Protein AF-A0A0P9ISG1-F1 (afdb_monomer_lite)

Sequence (157 aa):
MTSSTPALAMSPDESHLLDQTTTHERVLLAQAVFEKGSDDWEAVGRLLRGHALLKARTDEWFTAQHLARTFGVLLQHVGVEPATAFPPQSPEVRKIAHKYYMDRVHELYQAMEACQDQFRIMYSEIQELKDGKLDWRLTHPERALPPSPVRGQQALP

Foldseek 3Di:
DDPPDPLPDDDPVLVVLQVVQDLVNQLLLLVLCLAAKLPCLLSSLVVPPPPPVCVPDDSVCSDSVNSNSNVVSLCSRVPHDDDPIGHHNRPSSVVSSVVSVVVVVVVVVVVVVVVVVVVVVVVVVVVCVVVCVCVVVVVDVVVVDDPDPPPPPDPDD

Structure (mmCIF, N/CA/C/O backbone):
data_AF-A0A0P9ISG1-F1
#
_entry.id   AF-A0A0P9ISG1-F1
#
loop_
_atom_site.group_PDB
_atom_site.id
_atom_site.type_symbol
_atom_site.label_atom_id
_atom_site.label_alt_id
_atom_site.label_comp_id
_atom_site.label_asym_id
_atom_site.label_entity_id
_atom_site.label_seq_id
_atom_site.pdbx_PDB_ins_code
_atom_site.Cartn_x
_atom_site.Cartn_y
_atom_site.Cartn_z
_atom_site.occupancy
_atom_site.B_iso_or_equiv
_atom_site.au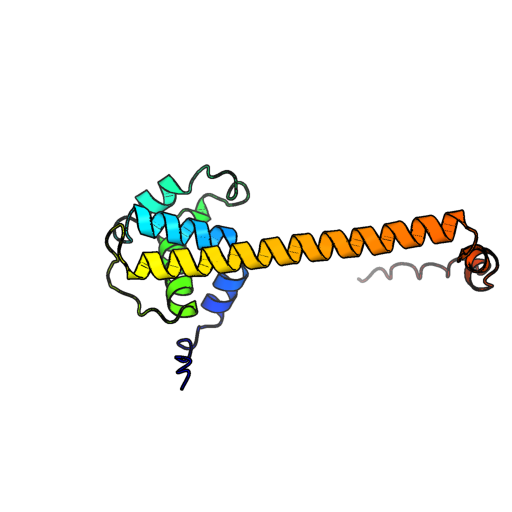th_seq_id
_atom_site.auth_comp_id
_atom_site.auth_asym_id
_atom_site.auth_atom_id
_atom_site.pdbx_PDB_model_num
ATOM 1 N N . MET A 1 1 ? -23.118 -20.021 -7.466 1.00 33.31 1 MET A N 1
ATOM 2 C CA . MET A 1 1 ? -23.784 -18.754 -7.103 1.00 33.31 1 MET A CA 1
ATOM 3 C C . MET A 1 1 ? -22.761 -17.908 -6.361 1.00 33.31 1 MET A C 1
ATOM 5 O O . MET A 1 1 ? -22.561 -18.113 -5.175 1.00 33.31 1 MET A O 1
ATOM 9 N N . THR A 1 2 ? -22.011 -17.068 -7.071 1.00 36.00 2 THR A N 1
ATOM 10 C CA . THR A 1 2 ? -21.033 -16.150 -6.471 1.00 36.00 2 THR A CA 1
ATOM 11 C C . THR A 1 2 ? -21.751 -14.843 -6.172 1.00 36.00 2 THR A C 1
ATOM 13 O O . THR A 1 2 ? -21.963 -14.022 -7.061 1.00 36.00 2 THR A O 1
ATOM 16 N N . SER A 1 3 ? -22.205 -14.682 -4.934 1.00 34.75 3 SER A N 1
ATOM 17 C CA . SER A 1 3 ? -22.725 -13.415 -4.432 1.00 34.75 3 SER A CA 1
ATOM 18 C C . SER A 1 3 ? -21.559 -12.437 -4.283 1.00 34.75 3 SER A C 1
ATOM 20 O O . SER A 1 3 ? -20.900 -12.406 -3.246 1.00 34.75 3 SER A O 1
ATOM 22 N N . SER A 1 4 ? -21.275 -11.670 -5.338 1.00 39.59 4 SER A N 1
ATOM 23 C CA . SER A 1 4 ? -20.528 -10.419 -5.211 1.00 39.59 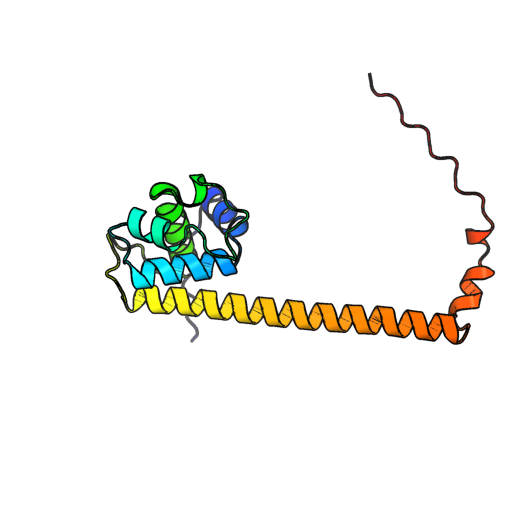4 SER A CA 1
ATOM 24 C C . SER A 1 4 ? -21.413 -9.456 -4.433 1.00 39.59 4 SER A C 1
ATOM 26 O O . SER A 1 4 ? -22.363 -8.896 -4.978 1.00 39.59 4 SER A O 1
ATOM 28 N N . THR A 1 5 ? -21.140 -9.321 -3.140 1.00 43.78 5 THR A N 1
ATOM 29 C CA . THR A 1 5 ? -21.677 -8.240 -2.317 1.00 43.78 5 THR A CA 1
ATOM 30 C C . THR A 1 5 ? -21.340 -6.918 -3.012 1.00 43.78 5 THR A C 1
ATOM 32 O O . THR A 1 5 ? -20.174 -6.719 -3.366 1.00 43.78 5 THR A O 1
ATOM 35 N N . PRO A 1 6 ? -22.317 -6.034 -3.277 1.00 46.06 6 PRO A N 1
ATOM 36 C CA . PRO A 1 6 ? -22.015 -4.740 -3.864 1.00 46.06 6 PRO A CA 1
ATOM 37 C C . PRO A 1 6 ? -21.151 -3.971 -2.864 1.00 46.06 6 PRO A C 1
ATOM 39 O O . PRO A 1 6 ? -21.516 -3.860 -1.694 1.00 46.06 6 PRO A O 1
ATOM 42 N N . ALA A 1 7 ? -19.995 -3.476 -3.310 1.00 56.94 7 ALA A N 1
ATOM 43 C CA . ALA A 1 7 ? -19.238 -2.499 -2.542 1.00 56.94 7 ALA A CA 1
ATOM 44 C C . ALA A 1 7 ? -20.207 -1.373 -2.151 1.00 56.94 7 ALA A C 1
ATOM 46 O O . ALA A 1 7 ? -20.870 -0.806 -3.023 1.00 56.94 7 ALA A O 1
ATOM 47 N N 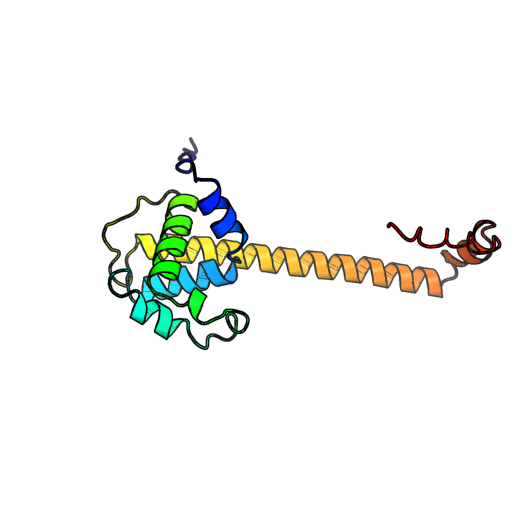. LEU A 1 8 ? -20.345 -1.104 -0.849 1.00 63.31 8 LEU A N 1
ATOM 48 C CA . LEU A 1 8 ? -21.080 0.056 -0.345 1.00 63.31 8 LEU A CA 1
ATOM 49 C C . LEU A 1 8 ? -20.592 1.273 -1.133 1.00 63.31 8 LEU A C 1
ATOM 51 O O . LEU A 1 8 ? -19.388 1.528 -1.136 1.00 63.31 8 LEU A O 1
ATOM 55 N N . ALA A 1 9 ? -21.492 1.964 -1.839 1.00 74.56 9 ALA A N 1
ATOM 56 C CA . ALA A 1 9 ? -21.122 3.028 -2.769 1.00 74.56 9 ALA A CA 1
ATOM 57 C C . ALA A 1 9 ? -20.205 4.046 -2.070 1.00 74.56 9 ALA A C 1
ATOM 59 O O . ALA A 1 9 ? -20.638 4.764 -1.171 1.00 74.56 9 ALA A O 1
ATOM 60 N N . MET A 1 10 ? -18.924 4.041 -2.446 1.00 84.75 10 MET A N 1
ATOM 61 C CA . MET A 1 10 ? -17.912 4.928 -1.878 1.00 84.75 10 MET A CA 1
ATOM 62 C C . MET A 1 10 ? -18.139 6.345 -2.387 1.00 84.75 10 MET A C 1
ATOM 64 O O . MET A 1 10 ? -18.449 6.554 -3.563 1.00 84.75 10 MET A O 1
ATOM 68 N N . SER A 1 11 ? -17.970 7.330 -1.511 1.00 90.88 11 SER A N 1
ATOM 69 C CA . SER A 1 11 ? -17.977 8.729 -1.926 1.00 90.88 11 SER A CA 1
ATOM 70 C C . SER A 1 11 ? -16.763 9.048 -2.821 1.00 90.88 11 SER A C 1
ATOM 72 O O . SER A 1 11 ? -15.757 8.322 -2.804 1.00 90.88 11 SER A O 1
ATOM 74 N N . PRO A 1 12 ? -16.811 10.143 -3.606 1.00 92.19 12 PRO A N 1
ATOM 75 C CA . PRO A 1 12 ? -15.671 10.572 -4.418 1.00 92.19 12 PRO A CA 1
ATOM 76 C C . PRO A 1 12 ? -14.406 10.814 -3.584 1.00 92.19 12 PRO A C 1
ATOM 78 O O . PRO A 1 12 ? -13.315 10.415 -3.988 1.00 92.19 12 PRO A O 1
ATOM 81 N N . ASP A 1 13 ? -14.558 11.393 -2.391 1.00 93.69 13 ASP A N 1
ATOM 82 C CA . ASP A 1 13 ? -13.449 11.674 -1.476 1.00 93.69 13 ASP A CA 1
ATOM 83 C C . ASP A 1 13 ? -12.799 10.393 -0.939 1.00 93.69 13 ASP A C 1
ATOM 85 O O . ASP A 1 13 ? -11.577 10.316 -0.809 1.00 93.69 13 ASP A O 1
ATOM 89 N N . GLU A 1 14 ? -13.603 9.375 -0.626 1.00 93.19 14 GLU A N 1
ATOM 90 C CA . GLU A 1 14 ? -13.113 8.072 -0.163 1.00 93.19 14 GLU A CA 1
ATOM 91 C C . GLU A 1 14 ? -12.411 7.308 -1.285 1.00 93.19 14 GLU A C 1
ATOM 93 O O . GLU A 1 14 ? -11.372 6.695 -1.053 1.00 93.19 14 GLU A O 1
ATOM 98 N N . SER A 1 15 ? -12.940 7.391 -2.506 1.00 93.44 15 SER A N 1
ATOM 99 C CA . SER A 1 15 ? -12.318 6.795 -3.694 1.00 93.44 15 SER A CA 1
ATOM 100 C C . SER A 1 15 ? -10.961 7.439 -3.978 1.00 93.44 15 SER A C 1
ATOM 102 O O . SER A 1 15 ? -9.959 6.748 -4.140 1.00 93.44 15 SER A O 1
ATOM 104 N N . HIS A 1 16 ? -10.892 8.768 -3.923 1.00 95.81 16 HIS A N 1
ATOM 105 C CA . HIS A 1 16 ? -9.641 9.498 -4.085 1.00 95.81 16 HIS A CA 1
ATOM 106 C C . HIS A 1 16 ? -8.627 9.170 -2.975 1.00 95.81 16 HIS A C 1
ATOM 108 O O . HIS A 1 16 ? -7.445 8.974 -3.256 1.00 95.81 16 HIS A O 1
ATOM 114 N N . LEU A 1 17 ? -9.069 9.045 -1.717 1.00 95.88 17 LEU A N 1
ATOM 115 C CA . LEU A 1 17 ? -8.198 8.614 -0.617 1.00 95.88 17 LEU A CA 1
ATOM 116 C C . LEU A 1 17 ? -7.671 7.188 -0.828 1.00 95.88 17 LEU A C 1
ATOM 118 O O . LEU A 1 17 ? -6.499 6.914 -0.548 1.00 95.88 17 LEU A O 1
ATOM 122 N N . LEU A 1 18 ? -8.513 6.284 -1.336 1.00 95.06 18 LEU A N 1
ATOM 123 C CA . LEU A 1 18 ? -8.103 4.930 -1.683 1.00 95.06 18 LEU A CA 1
ATOM 124 C C . LEU A 1 18 ? -7.008 4.961 -2.755 1.00 95.06 18 LEU A C 1
ATOM 126 O O . LEU A 1 18 ? -5.968 4.333 -2.559 1.00 95.06 18 LEU A O 1
ATOM 130 N N . ASP A 1 19 ? -7.196 5.723 -3.832 1.00 95.38 19 ASP A N 1
ATOM 131 C CA . ASP A 1 19 ? -6.239 5.841 -4.941 1.00 95.38 19 ASP A CA 1
ATOM 132 C C . ASP A 1 19 ? -4.891 6.438 -4.509 1.00 95.38 19 ASP A C 1
ATOM 134 O O . ASP A 1 19 ? -3.835 5.991 -4.958 1.00 95.38 19 ASP A O 1
ATOM 138 N N . GLN A 1 20 ? -4.901 7.396 -3.579 1.00 95.44 20 GLN A N 1
ATOM 139 C CA . GLN A 1 20 ? -3.684 7.987 -3.007 1.00 95.44 20 GLN A CA 1
ATOM 140 C C . GLN A 1 20 ? -2.952 7.080 -2.010 1.00 95.44 20 GLN A C 1
ATOM 142 O O . GLN A 1 20 ? -1.798 7.350 -1.647 1.00 95.44 20 GLN A O 1
ATOM 147 N N . THR A 1 21 ? -3.618 6.031 -1.531 1.00 96.62 21 THR A N 1
ATOM 148 C CA . THR A 1 21 ? -3.043 5.063 -0.599 1.00 96.62 21 THR A CA 1
ATOM 149 C C . THR A 1 21 ? -2.528 3.873 -1.390 1.00 96.62 21 THR A C 1
ATOM 151 O O . THR A 1 21 ? -3.299 3.072 -1.917 1.00 96.62 21 THR A O 1
ATOM 154 N N . THR A 1 22 ? -1.213 3.725 -1.456 1.00 97.25 22 THR A N 1
ATOM 155 C CA . THR A 1 22 ? -0.568 2.626 -2.176 1.00 97.25 22 THR A CA 1
ATOM 156 C C . THR A 1 22 ? -0.895 1.277 -1.538 1.00 97.25 22 THR A C 1
ATOM 158 O O . THR A 1 22 ? -1.140 1.162 -0.341 1.00 97.25 22 THR A O 1
ATOM 161 N N . THR A 1 23 ? -0.846 0.206 -2.316 1.00 96.94 23 THR A N 1
ATOM 162 C CA . THR A 1 23 ? -1.073 -1.176 -1.851 1.00 96.94 23 THR A CA 1
ATOM 163 C C . THR A 1 23 ? -0.259 -1.563 -0.612 1.00 96.94 23 THR A C 1
ATOM 165 O O . THR A 1 23 ? -0.815 -2.156 0.308 1.00 96.94 23 THR A O 1
ATOM 168 N N . HIS A 1 24 ? 1.032 -1.219 -0.535 1.00 96.94 24 HIS A N 1
ATOM 169 C CA . HIS A 1 24 ? 1.853 -1.550 0.632 1.00 96.94 24 HIS A CA 1
ATOM 170 C C . HIS A 1 24 ? 1.437 -0.757 1.876 1.00 96.94 24 HIS A C 1
ATOM 172 O O . HIS A 1 24 ? 1.446 -1.312 2.970 1.00 96.94 24 HIS A O 1
ATOM 178 N N . GLU A 1 25 ? 1.007 0.496 1.732 1.00 98.19 25 GLU A N 1
ATOM 179 C CA . GLU A 1 25 ? 0.418 1.263 2.836 1.00 98.19 25 GLU A CA 1
ATOM 180 C C . GLU A 1 25 ? -0.885 0.637 3.324 1.00 98.19 25 GLU A C 1
ATOM 182 O O . GLU A 1 25 ? -1.084 0.524 4.532 1.00 98.19 25 GLU A O 1
ATOM 187 N N . ARG A 1 26 ? -1.737 0.157 2.405 1.00 98.25 26 ARG A N 1
ATOM 188 C CA . ARG A 1 26 ? -2.969 -0.568 2.759 1.00 98.25 26 ARG A CA 1
ATOM 189 C C . ARG A 1 26 ? -2.654 -1.820 3.581 1.00 98.25 26 ARG A C 1
ATOM 191 O O . ARG A 1 26 ? -3.304 -2.061 4.597 1.00 98.25 26 ARG A O 1
ATOM 198 N N . VAL A 1 27 ? -1.636 -2.590 3.174 1.00 98.06 27 VAL A N 1
ATOM 199 C CA . VAL A 1 27 ? -1.160 -3.773 3.916 1.00 98.06 27 VAL A CA 1
ATOM 200 C C . VAL A 1 27 ? -0.670 -3.390 5.303 1.00 98.06 27 VAL A C 1
ATOM 202 O O . VAL A 1 27 ? -1.127 -3.967 6.287 1.00 98.06 27 VAL A O 1
ATOM 205 N N . LEU A 1 28 ? 0.248 -2.426 5.383 1.00 98.31 28 LEU A N 1
ATOM 206 C CA . LEU A 1 28 ? 0.885 -2.038 6.638 1.00 98.31 28 LEU A CA 1
ATOM 207 C C . LEU A 1 28 ? -0.135 -1.491 7.631 1.00 98.31 28 LEU A C 1
ATOM 209 O O . LEU A 1 28 ? -0.116 -1.883 8.794 1.00 98.31 28 LEU A O 1
ATOM 213 N N . LEU A 1 29 ? -1.064 -0.648 7.175 1.00 98.44 29 LEU A N 1
ATOM 214 C CA . LEU A 1 29 ? -2.136 -0.136 8.020 1.00 98.44 29 LEU A CA 1
ATOM 215 C C . LEU A 1 29 ? -3.030 -1.269 8.534 1.00 98.44 29 LEU A C 1
ATOM 217 O O . LEU A 1 29 ? -3.265 -1.360 9.736 1.00 98.44 29 LEU A O 1
ATOM 221 N N . ALA A 1 30 ? -3.485 -2.168 7.658 1.00 97.81 30 ALA A N 1
ATOM 222 C CA . ALA A 1 30 ? -4.330 -3.287 8.068 1.00 97.81 30 ALA A CA 1
ATOM 223 C C . ALA A 1 30 ? -3.616 -4.236 9.048 1.00 97.81 30 ALA A C 1
ATOM 225 O O . ALA A 1 30 ? -4.233 -4.720 9.995 1.00 97.81 30 ALA A O 1
ATOM 226 N N . GLN A 1 31 ? -2.316 -4.476 8.864 1.00 97.94 31 GLN A N 1
ATOM 227 C CA . GLN A 1 31 ? -1.500 -5.270 9.787 1.00 97.94 31 GLN A CA 1
ATOM 228 C C . GLN A 1 31 ? -1.278 -4.559 11.128 1.00 97.94 31 GLN A C 1
ATOM 230 O O . GLN A 1 31 ? -1.365 -5.196 12.175 1.00 97.94 31 GLN A O 1
ATOM 235 N N . ALA A 1 32 ? -1.048 -3.246 11.121 1.00 98.19 32 ALA A N 1
ATOM 236 C CA . ALA A 1 32 ? -0.883 -2.469 12.344 1.00 98.19 32 ALA A CA 1
ATOM 237 C C . ALA A 1 32 ? -2.178 -2.422 13.169 1.00 98.19 32 ALA A C 1
ATOM 239 O O . ALA A 1 32 ? -2.135 -2.603 14.385 1.00 98.19 32 ALA A O 1
ATOM 240 N N . VAL A 1 33 ? -3.334 -2.267 12.513 1.00 97.81 33 VAL A N 1
ATOM 241 C CA . VAL A 1 33 ? -4.650 -2.377 13.165 1.00 97.81 33 VAL A CA 1
ATOM 242 C C . VAL A 1 33 ? -4.912 -3.810 13.631 1.00 97.81 33 VAL A C 1
ATOM 244 O O . VAL A 1 33 ? -5.457 -4.010 14.710 1.00 97.81 33 VAL A O 1
ATOM 247 N N . PHE A 1 34 ? -4.480 -4.832 12.885 1.00 97.44 34 PHE A N 1
ATOM 248 C CA . PHE A 1 34 ? -4.561 -6.219 13.356 1.00 97.44 34 PHE A CA 1
ATOM 249 C C . PHE A 1 34 ? -3.749 -6.424 14.642 1.00 97.44 34 PHE A C 1
ATOM 251 O O . PHE A 1 34 ? -4.182 -7.150 15.529 1.00 97.44 34 PHE A O 1
ATOM 258 N N . GLU A 1 35 ? -2.588 -5.785 14.774 1.00 97.06 35 GLU A N 1
ATOM 259 C CA . GLU A 1 35 ? -1.736 -5.928 15.954 1.00 97.06 35 GLU A CA 1
ATOM 260 C C . GLU A 1 35 ? -2.234 -5.119 17.160 1.00 97.06 35 GLU A C 1
ATOM 262 O O . GLU A 1 35 ? -2.224 -5.627 18.281 1.00 97.06 35 GLU A O 1
ATOM 267 N N . LYS A 1 36 ? -2.643 -3.863 16.949 1.00 97.38 36 LYS A N 1
ATOM 268 C CA . LYS A 1 36 ? -2.994 -2.925 18.032 1.00 97.38 36 LYS A CA 1
ATOM 269 C C . LYS A 1 36 ? -4.492 -2.792 18.291 1.00 97.38 36 LYS A C 1
ATOM 271 O O . LYS A 1 36 ? -4.870 -2.255 19.327 1.00 97.38 36 LYS A O 1
ATOM 276 N N . GLY A 1 37 ? -5.333 -3.303 17.398 1.00 96.00 37 GLY A N 1
ATOM 277 C CA . GLY A 1 37 ? -6.757 -2.985 17.370 1.00 96.00 37 GLY A CA 1
ATOM 278 C C . GLY A 1 37 ? -7.017 -1.584 16.812 1.00 96.00 37 GLY A C 1
ATOM 279 O O . GLY A 1 37 ? -6.100 -0.883 16.381 1.00 96.00 37 GLY A O 1
ATOM 280 N N . SER A 1 38 ? -8.286 -1.179 16.816 1.00 95.25 38 SER A N 1
ATOM 281 C CA . SER A 1 38 ? -8.734 0.128 16.319 1.00 95.25 38 SER A CA 1
ATOM 282 C C . SER A 1 38 ? -9.253 1.061 17.425 1.00 95.25 38 SER A C 1
ATOM 284 O O . SER A 1 38 ? -9.944 2.032 17.123 1.00 95.25 38 SER A O 1
ATOM 286 N N . ASP A 1 39 ? -8.954 0.745 18.689 1.00 94.44 39 ASP A N 1
ATOM 287 C CA . ASP A 1 39 ? -9.299 1.563 19.864 1.00 94.44 39 ASP A CA 1
ATOM 288 C C . ASP A 1 39 ? -8.228 2.621 20.181 1.00 94.44 39 ASP A C 1
ATOM 290 O O . ASP A 1 39 ? -8.544 3.697 20.682 1.00 94.44 39 ASP A O 1
ATOM 294 N N . ASP A 1 40 ? -6.958 2.340 19.862 1.00 94.56 40 ASP A N 1
ATOM 295 C CA . ASP A 1 40 ? -5.825 3.254 20.064 1.00 94.56 40 ASP A CA 1
ATOM 296 C C . ASP A 1 40 ? -5.096 3.511 18.736 1.00 94.56 40 ASP A C 1
ATOM 298 O O . ASP A 1 40 ? -4.087 2.888 18.388 1.00 94.56 40 ASP A O 1
ATOM 302 N N . TRP A 1 41 ? -5.619 4.472 17.976 1.00 96.94 41 TRP A N 1
ATOM 303 C CA . TRP A 1 41 ? -5.034 4.899 16.705 1.00 96.94 41 TRP A CA 1
ATOM 304 C C . TRP A 1 41 ? -3.666 5.571 16.857 1.00 96.94 41 TRP A C 1
ATOM 306 O O . TRP A 1 41 ? -2.876 5.572 15.911 1.00 96.94 41 TRP A O 1
ATOM 316 N N . GLU A 1 42 ? -3.342 6.112 18.033 1.00 96.94 42 GLU A N 1
ATOM 317 C CA . GLU A 1 42 ? -2.002 6.637 18.279 1.00 96.94 42 GLU A CA 1
ATOM 318 C C . GLU A 1 42 ? -0.981 5.503 18.388 1.00 96.94 42 GLU A C 1
ATOM 320 O O . GLU A 1 42 ? 0.128 5.628 17.865 1.00 96.94 42 GLU A O 1
ATOM 325 N N . ALA A 1 43 ? -1.337 4.376 19.015 1.00 96.88 43 ALA A N 1
ATOM 326 C CA . ALA A 1 43 ? -0.490 3.185 19.037 1.00 96.88 43 ALA A CA 1
ATOM 327 C C . ALA A 1 43 ? -0.256 2.621 17.632 1.00 96.88 43 ALA A C 1
ATOM 329 O O . ALA A 1 43 ? 0.876 2.245 17.317 1.00 96.88 43 ALA A O 1
ATOM 330 N N . VAL A 1 44 ? -1.285 2.616 16.778 1.00 98.06 44 VAL A N 1
ATOM 331 C CA . VAL A 1 44 ? -1.159 2.253 15.355 1.00 98.06 44 VAL A CA 1
ATOM 332 C C . VAL A 1 44 ? -0.174 3.195 14.653 1.00 98.06 44 VAL A C 1
ATOM 334 O O . VAL A 1 44 ? 0.774 2.738 14.013 1.00 98.06 44 VAL A O 1
ATOM 337 N N . GLY A 1 45 ? -0.332 4.511 14.822 1.00 97.75 45 GLY A N 1
ATOM 338 C CA . GLY A 1 45 ? 0.565 5.502 14.223 1.00 97.75 45 GLY A CA 1
ATOM 339 C C . GLY A 1 45 ? 2.006 5.404 14.725 1.00 97.75 45 GLY A C 1
ATOM 340 O O . GLY A 1 45 ? 2.943 5.518 13.935 1.00 97.75 45 GLY A O 1
ATOM 341 N N . ARG A 1 46 ? 2.213 5.135 16.022 1.00 96.88 46 ARG A N 1
ATOM 342 C CA . ARG A 1 46 ? 3.546 4.886 16.599 1.00 96.88 46 ARG A CA 1
ATOM 343 C C . ARG A 1 46 ? 4.199 3.632 16.020 1.00 96.88 46 ARG A C 1
ATOM 345 O O . ARG A 1 46 ? 5.392 3.676 15.749 1.00 96.88 46 ARG A O 1
ATOM 352 N N . LEU A 1 47 ? 3.438 2.555 15.811 1.00 96.94 47 LEU A N 1
ATOM 353 C CA . LEU A 1 47 ? 3.945 1.318 15.208 1.00 96.94 47 LEU A CA 1
ATOM 354 C C . LEU A 1 47 ? 4.387 1.527 13.750 1.00 96.94 47 LEU A C 1
ATOM 356 O O . LEU A 1 47 ? 5.399 0.976 13.325 1.00 96.94 47 LEU A O 1
ATOM 360 N N . LEU A 1 48 ? 3.640 2.329 12.987 1.00 97.69 48 LEU A N 1
ATOM 361 C CA . LEU A 1 48 ? 3.937 2.603 11.578 1.00 97.69 48 LEU A CA 1
ATOM 362 C C . LEU A 1 48 ? 5.076 3.616 11.389 1.00 97.69 48 LEU A C 1
ATOM 364 O O . LEU A 1 48 ? 5.770 3.594 10.366 1.00 97.69 48 LEU A O 1
ATOM 368 N N . ARG A 1 49 ? 5.285 4.513 12.357 1.00 95.81 49 ARG A N 1
ATOM 369 C CA . ARG A 1 49 ? 6.308 5.558 12.273 1.00 95.81 49 ARG A CA 1
ATOM 370 C C . ARG A 1 49 ? 7.708 4.936 12.233 1.00 95.81 49 ARG A C 1
ATOM 372 O O . ARG A 1 49 ? 8.079 4.128 13.075 1.00 95.81 49 ARG A O 1
ATOM 379 N N . GLY A 1 50 ? 8.501 5.335 11.238 1.00 89.12 50 GLY A N 1
ATOM 380 C CA . GLY A 1 50 ? 9.852 4.804 11.014 1.00 89.12 50 GLY A CA 1
ATOM 381 C C . GLY A 1 50 ? 9.905 3.524 10.174 1.00 89.12 50 GLY A C 1
ATOM 382 O O . GLY A 1 50 ? 11.000 3.032 9.894 1.00 89.12 50 GLY A O 1
ATOM 383 N N . HIS A 1 51 ? 8.761 3.003 9.713 1.00 96.31 51 HIS A N 1
ATOM 384 C CA . HIS A 1 51 ? 8.745 1.856 8.812 1.00 96.31 51 HIS A CA 1
ATOM 385 C C . HIS A 1 51 ? 9.458 2.182 7.489 1.00 96.31 51 HIS A C 1
ATOM 387 O O . HIS A 1 51 ? 9.209 3.214 6.862 1.00 96.31 51 HIS A O 1
ATOM 393 N N . ALA A 1 52 ? 10.329 1.280 7.025 1.00 95.94 52 ALA A N 1
ATOM 394 C CA . ALA A 1 52 ? 11.219 1.546 5.892 1.00 95.94 52 ALA A CA 1
ATOM 395 C C . ALA A 1 52 ? 10.483 1.866 4.579 1.00 95.94 52 ALA A C 1
ATOM 397 O O . ALA A 1 52 ? 11.003 2.625 3.762 1.00 95.94 52 ALA A O 1
ATOM 398 N N . LEU A 1 53 ? 9.279 1.315 4.401 1.00 95.88 53 LEU A N 1
ATOM 399 C CA . LEU A 1 53 ? 8.426 1.566 3.234 1.00 95.88 53 LEU A CA 1
ATOM 400 C C . LEU A 1 53 ? 7.577 2.843 3.348 1.00 95.88 53 LEU A C 1
ATOM 402 O O . LEU A 1 53 ? 6.988 3.251 2.362 1.00 95.88 53 LEU A O 1
ATOM 406 N N . LEU A 1 54 ? 7.530 3.492 4.515 1.00 96.81 54 LEU A N 1
ATOM 407 C CA . LEU A 1 54 ? 6.716 4.692 4.759 1.00 96.81 54 LEU A CA 1
ATOM 408 C C . LEU A 1 54 ? 7.560 5.970 4.878 1.00 96.81 54 LEU A C 1
ATOM 410 O O . LEU A 1 54 ? 7.064 7.005 5.308 1.00 96.81 54 LEU A O 1
ATOM 414 N N . LYS A 1 55 ? 8.839 5.925 4.479 1.00 93.69 55 LYS A N 1
ATOM 415 C CA . LYS A 1 55 ? 9.783 7.054 4.598 1.00 93.69 55 LYS A CA 1
ATOM 416 C C . LYS A 1 55 ? 9.351 8.318 3.851 1.00 93.69 55 LYS A C 1
ATOM 418 O O . LYS A 1 55 ? 9.776 9.403 4.222 1.00 93.69 55 LYS A O 1
ATOM 423 N N . ALA A 1 56 ? 8.556 8.174 2.792 1.00 93.44 56 ALA A N 1
ATOM 424 C CA . ALA A 1 56 ? 8.066 9.299 1.999 1.00 93.44 56 ALA A CA 1
ATOM 425 C C . ALA A 1 56 ? 6.849 10.003 2.629 1.00 93.44 56 ALA A C 1
ATOM 427 O O . ALA A 1 56 ? 6.457 11.069 2.157 1.00 93.44 56 ALA A O 1
ATOM 428 N N . ARG A 1 57 ? 6.229 9.421 3.666 1.00 95.62 57 ARG A N 1
ATOM 429 C CA . ARG A 1 57 ? 5.058 10.002 4.330 1.00 95.62 57 ARG A CA 1
ATOM 430 C C . ARG A 1 57 ? 5.468 11.023 5.390 1.00 95.62 57 ARG A C 1
ATOM 432 O O . ARG A 1 57 ? 6.452 10.842 6.102 1.00 95.62 57 ARG A O 1
ATOM 439 N N . THR A 1 58 ? 4.686 12.093 5.486 1.00 95.56 58 THR A N 1
ATOM 440 C CA . THR A 1 58 ? 4.819 13.145 6.501 1.00 95.56 58 THR A CA 1
ATOM 441 C C . THR A 1 58 ? 4.100 12.752 7.791 1.00 95.56 58 THR A C 1
ATOM 443 O O . THR A 1 58 ? 3.305 11.811 7.809 1.00 95.56 58 THR A O 1
ATOM 446 N N . ASP A 1 59 ? 4.340 13.490 8.879 1.00 94.81 59 ASP A N 1
ATOM 447 C CA . ASP A 1 59 ? 3.701 13.228 10.177 1.00 94.81 59 ASP A CA 1
ATOM 448 C C . ASP A 1 59 ? 2.165 13.260 10.132 1.00 94.81 59 ASP A C 1
ATOM 450 O O . ASP A 1 59 ? 1.522 12.524 10.882 1.00 94.81 59 ASP A O 1
ATOM 454 N N . GLU A 1 60 ? 1.579 14.039 9.218 1.00 95.69 60 GLU A N 1
ATOM 455 C CA . GLU A 1 60 ? 0.128 14.119 8.996 1.00 95.69 60 GLU A CA 1
ATOM 456 C C . GLU A 1 60 ? -0.489 12.757 8.646 1.00 95.69 60 GLU A C 1
ATOM 458 O O . GLU A 1 60 ? -1.593 12.439 9.097 1.00 95.69 60 GLU A O 1
ATOM 463 N N . TRP A 1 61 ? 0.246 11.919 7.909 1.00 96.69 61 TRP A N 1
ATOM 464 C CA . TRP A 1 61 ? -0.200 10.578 7.527 1.00 96.69 61 TRP A CA 1
ATOM 465 C C . TRP A 1 61 ? -0.349 9.651 8.741 1.00 96.69 61 TRP A C 1
ATOM 467 O O . TRP A 1 61 ? -1.224 8.790 8.770 1.00 96.69 61 TRP A O 1
ATOM 477 N N . PHE A 1 62 ? 0.474 9.849 9.774 1.00 97.69 62 PHE A N 1
ATOM 478 C CA . PHE A 1 62 ? 0.481 9.027 10.989 1.00 97.69 62 PHE A CA 1
ATOM 479 C C . PHE A 1 62 ? -0.464 9.552 12.079 1.00 97.69 62 PHE A C 1
ATOM 481 O O . PHE A 1 62 ? -0.429 9.056 13.208 1.00 97.69 62 PHE A O 1
ATOM 488 N N . THR A 1 63 ? -1.274 10.573 11.786 1.00 97.94 63 THR A N 1
ATOM 489 C CA . THR A 1 63 ? -2.262 11.087 12.740 1.00 97.94 63 THR A CA 1
ATOM 490 C C . THR A 1 63 ? -3.388 10.078 12.947 1.00 97.94 63 THR A C 1
ATOM 492 O O . THR A 1 63 ? -3.830 9.414 12.009 1.00 97.94 63 THR A O 1
ATOM 495 N N . ALA A 1 64 ? -3.899 9.991 14.178 1.00 97.44 64 ALA A N 1
ATOM 496 C CA . ALA A 1 64 ? -4.991 9.083 14.525 1.00 97.44 64 ALA A CA 1
ATOM 497 C C . ALA A 1 64 ? -6.213 9.258 13.606 1.00 97.44 64 ALA A C 1
ATOM 499 O O . ALA A 1 64 ? -6.780 8.279 13.125 1.00 97.44 64 ALA A O 1
ATOM 500 N N . GLN A 1 65 ? -6.568 10.511 13.303 1.00 97.00 65 GLN A N 1
ATOM 501 C CA . GLN A 1 65 ? -7.678 10.847 12.415 1.00 97.00 65 GLN A CA 1
ATOM 502 C C . GLN A 1 65 ? -7.455 10.334 10.986 1.00 97.00 65 GLN A C 1
ATOM 504 O O . GLN A 1 65 ? -8.371 9.751 10.403 1.00 97.00 65 GLN A O 1
ATOM 509 N N . HIS A 1 66 ? -6.261 10.538 10.418 1.00 97.44 66 HIS A N 1
ATOM 510 C CA . HIS A 1 66 ? -5.959 10.069 9.068 1.00 97.44 66 HIS A CA 1
ATOM 511 C C . HIS A 1 66 ? -5.975 8.539 9.003 1.00 97.44 66 HIS A C 1
ATOM 513 O O . HIS A 1 66 ? -6.631 7.977 8.134 1.00 97.44 66 HIS A O 1
ATOM 519 N N . LEU A 1 67 ? -5.327 7.862 9.954 1.00 98.06 67 LEU A N 1
ATOM 520 C CA . LEU A 1 67 ? -5.260 6.398 9.994 1.00 98.06 67 LEU A CA 1
ATOM 521 C C . LEU A 1 67 ? -6.647 5.763 10.152 1.00 98.06 67 LEU A C 1
ATOM 523 O O . LEU A 1 67 ? -6.965 4.824 9.423 1.00 98.06 67 LEU A O 1
ATOM 527 N N . ALA A 1 68 ? -7.486 6.308 11.039 1.00 96.88 68 ALA A N 1
ATOM 528 C CA . ALA A 1 68 ? -8.857 5.843 11.231 1.00 96.88 68 ALA A CA 1
ATOM 529 C C . ALA A 1 68 ? -9.699 6.017 9.961 1.00 96.88 68 ALA A C 1
ATOM 531 O O . ALA A 1 68 ? -10.366 5.078 9.523 1.00 96.88 68 ALA A O 1
ATOM 532 N N . ARG A 1 69 ? -9.627 7.198 9.329 1.00 96.31 69 ARG A N 1
ATOM 533 C CA . ARG A 1 69 ? -10.338 7.482 8.074 1.00 96.31 69 ARG A CA 1
ATOM 534 C C . ARG A 1 69 ? -9.884 6.545 6.959 1.00 96.31 69 ARG A C 1
ATOM 536 O O . ARG A 1 69 ? -10.720 5.930 6.304 1.00 96.31 69 ARG A O 1
ATOM 543 N N . THR A 1 70 ? -8.574 6.416 6.758 1.00 97.25 70 THR A N 1
ATOM 544 C CA . THR A 1 70 ? -8.006 5.552 5.721 1.00 97.25 70 THR A CA 1
ATOM 545 C C . THR A 1 70 ? -8.407 4.102 5.962 1.00 97.25 70 THR A C 1
ATOM 547 O O . THR A 1 70 ? -8.872 3.448 5.037 1.00 97.25 70 THR A O 1
ATOM 550 N N . PHE A 1 71 ? -8.335 3.598 7.197 1.00 97.06 71 PHE A N 1
ATOM 551 C CA . PHE A 1 71 ? -8.777 2.236 7.502 1.00 97.06 71 PHE A CA 1
ATOM 552 C C . PHE A 1 71 ? -10.282 2.028 7.261 1.00 97.06 71 PHE A C 1
ATOM 554 O O . PHE A 1 71 ? -10.667 0.992 6.724 1.00 97.06 71 PHE A O 1
ATOM 561 N N . GLY A 1 72 ? -11.121 3.022 7.574 1.00 95.31 72 GLY A N 1
ATOM 562 C CA . GLY A 1 72 ? -12.549 3.023 7.231 1.00 95.31 72 GLY A CA 1
ATOM 563 C C . GLY A 1 72 ? -12.797 2.846 5.730 1.00 95.31 72 GLY A C 1
ATOM 564 O O . GLY A 1 72 ? -13.567 1.978 5.320 1.00 95.31 72 GLY A O 1
ATOM 565 N N . VAL A 1 73 ? -12.057 3.584 4.901 1.00 95.56 73 VAL A N 1
ATOM 566 C CA . VAL A 1 73 ? -12.085 3.433 3.437 1.00 95.56 73 VAL A CA 1
ATOM 567 C C . VAL A 1 73 ? -11.654 2.028 3.007 1.00 95.56 73 VAL A C 1
ATOM 569 O O . VAL A 1 73 ? -12.264 1.428 2.120 1.00 95.56 73 VAL A O 1
ATOM 572 N N . LEU A 1 74 ? -10.636 1.455 3.658 1.00 95.75 74 LEU A N 1
ATOM 573 C CA . LEU A 1 74 ? -10.177 0.096 3.363 1.00 95.75 74 LEU A CA 1
ATOM 574 C C . LEU A 1 74 ? -11.203 -0.982 3.720 1.00 95.75 74 LEU A C 1
ATOM 576 O O . LEU A 1 74 ? -11.278 -1.977 2.997 1.00 95.75 74 LEU A O 1
ATOM 580 N N . LEU A 1 75 ? -11.960 -0.800 4.805 1.00 94.25 75 LEU A N 1
ATOM 581 C CA . LEU A 1 75 ? -13.063 -1.677 5.209 1.00 94.25 75 LEU A CA 1
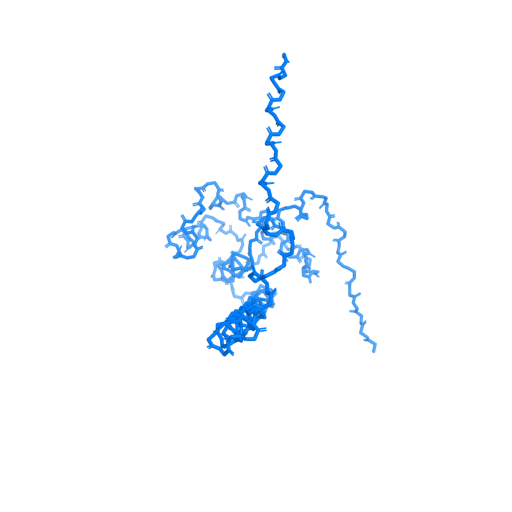ATOM 582 C C . LEU A 1 75 ? -14.171 -1.667 4.157 1.00 94.25 75 LEU A C 1
ATOM 584 O O . LEU A 1 75 ? -14.545 -2.722 3.640 1.00 94.25 75 LEU A O 1
ATOM 588 N N . GLN A 1 76 ? -14.623 -0.468 3.788 1.00 92.56 76 GLN A N 1
ATOM 589 C CA . GLN A 1 76 ? -15.688 -0.268 2.812 1.00 92.56 76 GLN A CA 1
ATOM 590 C C . GLN A 1 76 ? -15.327 -0.856 1.445 1.00 92.56 76 GLN A C 1
ATOM 592 O O . GLN A 1 76 ? -16.133 -1.560 0.839 1.00 92.56 76 GLN A O 1
ATOM 597 N N . HIS A 1 77 ? -14.087 -0.648 0.997 1.00 92.81 77 HIS A N 1
ATOM 598 C CA . HIS A 1 77 ? -13.580 -1.201 -0.258 1.00 92.81 77 HIS A CA 1
ATOM 599 C C . HIS A 1 77 ? -13.575 -2.743 -0.285 1.00 92.81 77 HIS A C 1
ATOM 601 O O . HIS A 1 77 ? -13.710 -3.347 -1.346 1.00 92.81 77 HIS A O 1
ATOM 607 N N . VAL A 1 78 ? -13.438 -3.399 0.872 1.00 91.62 78 VAL A N 1
ATOM 608 C CA . VAL A 1 78 ? -13.497 -4.870 0.998 1.00 91.62 78 VAL A CA 1
ATOM 609 C C . VAL A 1 78 ? -14.922 -5.359 1.312 1.00 91.62 78 VAL A C 1
ATOM 611 O O . VAL A 1 78 ? -15.166 -6.563 1.342 1.00 91.62 78 VAL A O 1
ATOM 614 N N . GLY A 1 79 ? -15.880 -4.448 1.506 1.00 89.44 79 GLY A N 1
ATOM 615 C CA . GLY A 1 79 ? -17.260 -4.776 1.863 1.00 89.44 79 GLY A CA 1
ATOM 616 C C . GLY A 1 79 ? -17.408 -5.296 3.294 1.00 89.44 79 GLY A C 1
ATOM 617 O O . GLY A 1 79 ? -18.292 -6.107 3.562 1.00 89.44 79 GLY A O 1
ATOM 618 N N . VAL A 1 80 ? -16.520 -4.882 4.204 1.00 87.88 80 VAL A N 1
ATOM 619 C CA . VAL A 1 80 ? -16.641 -5.175 5.637 1.00 87.88 80 VAL A CA 1
ATOM 620 C C . VAL A 1 80 ? -17.354 -4.006 6.305 1.00 87.88 80 VAL A C 1
ATOM 622 O O . VAL A 1 80 ? -16.933 -2.860 6.160 1.00 87.88 80 VAL A O 1
ATOM 625 N N . GLU A 1 81 ? -18.422 -4.305 7.042 1.00 82.94 81 GLU A N 1
ATOM 626 C CA . GLU A 1 81 ? -19.171 -3.303 7.802 1.00 82.94 81 GLU A CA 1
ATOM 627 C C . GLU A 1 81 ? -18.272 -2.626 8.852 1.00 82.94 81 GLU A C 1
ATOM 629 O O . GLU A 1 81 ? -17.534 -3.316 9.571 1.00 82.94 81 GLU A O 1
ATOM 634 N N . PRO A 1 82 ? -18.318 -1.289 8.972 1.00 79.25 82 PRO A N 1
ATOM 635 C CA . PRO A 1 82 ? -17.594 -0.588 10.017 1.00 79.25 82 PRO A CA 1
ATOM 636 C C . PRO A 1 82 ? -18.138 -0.993 11.394 1.00 79.25 82 PRO A C 1
ATOM 638 O O . PRO A 1 82 ? -19.326 -0.858 11.682 1.00 79.25 82 PRO A O 1
ATOM 641 N N . ALA A 1 83 ? -17.253 -1.479 12.262 1.00 80.38 83 ALA A N 1
ATOM 642 C CA . ALA A 1 83 ? -17.548 -1.694 13.674 1.00 80.38 83 ALA A CA 1
ATOM 643 C C . ALA A 1 83 ? -17.141 -0.462 14.494 1.00 80.38 83 ALA A C 1
ATOM 645 O O . ALA A 1 83 ? -16.266 0.299 14.081 1.00 80.38 83 ALA A O 1
ATOM 646 N N . THR A 1 84 ? -17.725 -0.300 15.687 1.00 82.75 84 THR A N 1
ATOM 647 C CA . THR A 1 84 ? -17.303 0.735 16.649 1.00 82.75 84 THR A CA 1
ATOM 648 C C . THR A 1 84 ? -15.811 0.623 16.955 1.00 82.75 84 THR A C 1
ATOM 650 O O . THR A 1 84 ? -15.113 1.632 16.989 1.00 82.75 84 THR A O 1
ATOM 653 N N . ALA A 1 85 ? -15.333 -0.610 17.138 1.00 90.94 85 ALA A N 1
ATOM 654 C CA . ALA A 1 85 ? -13.922 -0.924 17.247 1.00 90.94 85 ALA A CA 1
ATOM 655 C C . ALA A 1 85 ? -13.645 -2.393 16.921 1.00 90.94 85 ALA A C 1
ATOM 657 O O . ALA A 1 85 ? -14.481 -3.272 17.142 1.00 90.94 85 ALA A O 1
ATOM 658 N N . PHE A 1 86 ? -12.439 -2.653 16.431 1.00 94.06 86 PHE A N 1
ATOM 659 C CA . PHE A 1 86 ? -11.893 -3.979 16.222 1.00 94.06 86 PHE A CA 1
ATOM 660 C C . PHE A 1 86 ? -10.848 -4.266 17.299 1.00 94.06 86 PHE A C 1
ATOM 662 O O . PHE A 1 86 ? -9.848 -3.542 17.377 1.00 94.06 86 PHE A O 1
ATOM 669 N N . PRO A 1 87 ? -11.015 -5.332 18.099 1.00 95.38 87 PRO A N 1
ATOM 670 C CA . PRO A 1 87 ? -9.990 -5.714 19.050 1.00 95.38 87 PRO A CA 1
ATOM 671 C C . PRO A 1 87 ? -8.735 -6.214 18.312 1.00 95.38 87 PRO A C 1
ATOM 673 O O . PRO A 1 87 ? -8.828 -6.687 17.164 1.00 95.38 87 PRO A O 1
ATOM 676 N N . PRO A 1 88 ? -7.564 -6.163 18.975 1.00 96.56 88 PRO A N 1
ATOM 677 C CA . PRO A 1 88 ? -6.354 -6.803 18.485 1.00 96.56 88 PRO A CA 1
ATOM 678 C C . PRO A 1 88 ? -6.617 -8.245 18.052 1.00 96.56 88 PRO A C 1
ATOM 680 O O . PRO A 1 88 ? -7.306 -9.013 18.721 1.00 96.56 88 PRO A O 1
ATOM 683 N N . GLN A 1 89 ? -6.032 -8.613 16.923 1.00 95.31 89 GLN A N 1
ATOM 684 C CA . GLN A 1 89 ? -6.084 -9.933 16.309 1.00 95.31 89 GLN A CA 1
ATOM 685 C C . GLN A 1 89 ? -7.478 -10.428 15.887 1.00 95.31 89 GLN A C 1
ATOM 687 O O . GLN A 1 89 ? -7.649 -11.626 15.629 1.00 95.31 89 GLN A O 1
ATOM 692 N N . SER A 1 90 ? -8.458 -9.527 15.766 1.00 94.25 90 SER A N 1
ATOM 693 C CA . SER A 1 90 ? -9.810 -9.872 15.313 1.00 94.25 90 SER A CA 1
ATOM 694 C C . SER A 1 90 ? -9.812 -10.590 13.950 1.00 94.25 90 SER A C 1
ATOM 696 O O . SER A 1 90 ? -9.008 -10.279 13.056 1.00 94.25 90 SER A O 1
ATOM 698 N N . PRO A 1 91 ? -10.696 -11.590 13.763 1.00 93.44 91 PRO A N 1
ATOM 699 C CA . PRO A 1 91 ? -10.763 -12.355 12.522 1.00 93.44 91 PRO A CA 1
ATOM 700 C C . PRO A 1 91 ? -11.171 -11.492 11.319 1.00 93.44 91 PRO A C 1
ATOM 702 O O . PRO A 1 91 ? -10.731 -11.765 10.203 1.00 93.44 91 PRO A O 1
ATOM 705 N N . GLU A 1 92 ? -11.961 -10.441 11.526 1.00 92.12 92 GLU A N 1
ATOM 706 C CA . GLU A 1 92 ? -12.351 -9.464 10.508 1.00 92.12 92 GLU A CA 1
ATOM 707 C C . GLU A 1 92 ? -11.126 -8.713 9.982 1.00 92.12 92 GLU A C 1
ATOM 709 O O . GLU A 1 92 ? -10.855 -8.729 8.779 1.00 92.12 92 GLU A O 1
ATOM 714 N N . VAL A 1 93 ? -10.318 -8.139 10.880 1.00 94.38 93 VAL A N 1
ATOM 715 C CA . VAL A 1 93 ? -9.105 -7.409 10.489 1.00 94.38 93 VAL A CA 1
ATOM 716 C C . VAL A 1 93 ? -8.070 -8.352 9.880 1.00 94.38 93 VAL A C 1
ATOM 718 O O . VAL A 1 93 ? -7.406 -7.986 8.911 1.00 94.38 93 VAL A O 1
ATOM 721 N N . ARG A 1 94 ? -7.992 -9.610 10.342 1.00 95.38 94 ARG A N 1
ATOM 722 C CA . ARG A 1 94 ? -7.150 -10.638 9.707 1.00 95.38 94 ARG A CA 1
ATOM 723 C C . ARG A 1 94 ? -7.508 -10.848 8.237 1.00 95.38 94 ARG A C 1
ATOM 725 O O . ARG A 1 94 ? -6.607 -10.920 7.403 1.00 95.38 94 ARG A O 1
ATOM 732 N N . LYS A 1 95 ? -8.803 -10.960 7.913 1.00 93.31 95 LYS A N 1
ATOM 733 C CA . LYS A 1 95 ? -9.271 -11.138 6.526 1.00 93.31 95 LYS A CA 1
ATOM 734 C C . LYS A 1 95 ? -8.857 -9.955 5.654 1.00 93.31 95 LYS A C 1
ATOM 736 O O . LYS A 1 95 ? -8.391 -10.157 4.538 1.00 93.31 95 LYS A O 1
ATOM 741 N N . ILE A 1 96 ? -8.967 -8.741 6.184 1.00 94.31 96 ILE A N 1
ATOM 742 C CA . ILE A 1 96 ? -8.619 -7.507 5.470 1.00 94.31 96 ILE A CA 1
ATOM 743 C C . ILE A 1 96 ? -7.109 -7.410 5.246 1.00 94.31 96 ILE A C 1
ATOM 745 O O . ILE A 1 96 ? -6.666 -7.172 4.122 1.00 94.31 96 ILE A O 1
ATOM 749 N N . ALA A 1 97 ? -6.309 -7.656 6.287 1.00 96.38 97 ALA A N 1
ATOM 750 C CA . ALA A 1 97 ? -4.854 -7.686 6.181 1.00 96.38 97 ALA A CA 1
ATOM 751 C C . ALA A 1 97 ? -4.389 -8.745 5.171 1.00 96.38 97 ALA A C 1
ATOM 753 O O . ALA A 1 97 ? -3.519 -8.472 4.346 1.00 96.38 97 ALA A O 1
ATOM 754 N N . HIS A 1 98 ? -5.009 -9.930 5.180 1.00 96.12 98 HIS A N 1
ATOM 755 C CA . HIS A 1 98 ? -4.719 -10.982 4.210 1.00 96.12 98 HIS A CA 1
ATOM 756 C C . HIS A 1 98 ? -5.094 -10.579 2.777 1.00 96.12 98 HIS A C 1
ATOM 758 O O . HIS A 1 98 ? -4.299 -10.790 1.865 1.00 96.12 98 HIS A O 1
ATOM 764 N N . LYS A 1 99 ? 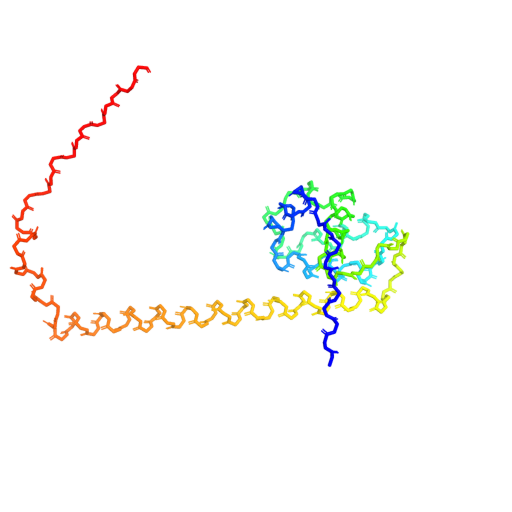-6.260 -9.952 2.578 1.00 96.19 99 LYS A N 1
ATOM 765 C CA . LYS A 1 99 ? -6.693 -9.447 1.270 1.00 96.19 99 LYS A CA 1
ATOM 766 C C . LYS A 1 99 ? -5.670 -8.478 0.687 1.00 96.19 99 LYS A C 1
ATOM 768 O O . LYS A 1 99 ? -5.184 -8.699 -0.416 1.00 96.19 99 LYS A O 1
ATOM 773 N N . TYR A 1 100 ? -5.299 -7.433 1.428 1.00 97.81 100 TYR A N 1
ATOM 774 C CA . TYR A 1 100 ? -4.339 -6.453 0.914 1.00 97.81 100 TYR A CA 1
ATOM 775 C C . TYR A 1 100 ? -2.943 -7.052 0.744 1.00 97.81 100 TYR A C 1
ATOM 777 O O . TYR A 1 100 ? -2.214 -6.653 -0.163 1.00 97.81 100 TYR A O 1
ATOM 785 N N . TYR A 1 101 ? -2.565 -8.024 1.580 1.00 98.06 101 TYR A N 1
ATOM 786 C CA . TYR A 1 101 ? -1.314 -8.754 1.401 1.00 98.06 101 TYR A CA 1
ATOM 787 C C . TYR A 1 101 ? -1.301 -9.495 0.058 1.00 98.06 101 TYR A C 1
ATOM 789 O O . TYR A 1 101 ? -0.332 -9.368 -0.687 1.00 98.06 101 TYR A O 1
ATOM 797 N N . MET A 1 102 ? -2.387 -10.190 -0.295 1.00 98.19 102 MET A N 1
ATOM 798 C CA . MET A 1 102 ? -2.532 -10.828 -1.607 1.00 98.19 102 MET A CA 1
ATOM 799 C C . MET A 1 102 ? -2.517 -9.804 -2.751 1.00 98.19 102 MET A C 1
ATOM 801 O O . MET A 1 102 ? -1.823 -10.029 -3.738 1.00 98.19 102 MET A O 1
ATOM 805 N N . ASP A 1 103 ? -3.196 -8.659 -2.612 1.00 97.62 103 ASP A N 1
ATOM 806 C CA . ASP A 1 103 ? -3.141 -7.580 -3.614 1.00 97.62 103 ASP A CA 1
ATOM 807 C C . ASP A 1 103 ? -1.695 -7.118 -3.859 1.00 97.62 103 ASP A C 1
ATOM 809 O O . ASP A 1 103 ? -1.266 -6.980 -5.004 1.00 97.62 103 ASP A O 1
ATOM 813 N N . ARG A 1 104 ? -0.917 -6.927 -2.786 1.00 97.69 104 ARG A N 1
ATOM 814 C CA . ARG A 1 104 ? 0.494 -6.535 -2.883 1.00 97.69 104 ARG A CA 1
ATOM 815 C C . ARG A 1 104 ? 1.350 -7.625 -3.522 1.00 97.69 104 ARG A C 1
ATOM 817 O O . ARG A 1 104 ? 2.252 -7.310 -4.291 1.00 97.69 104 ARG A O 1
ATOM 824 N N . VAL A 1 105 ? 1.092 -8.894 -3.216 1.00 98.06 105 VAL A N 1
ATOM 825 C CA . VAL A 1 105 ? 1.781 -10.020 -3.860 1.00 98.06 105 VAL A CA 1
ATOM 826 C C . VAL A 1 105 ? 1.521 -10.009 -5.369 1.00 98.06 105 VAL A C 1
ATOM 828 O O . VAL A 1 105 ? 2.475 -10.071 -6.141 1.00 98.06 105 VAL A O 1
ATOM 831 N N . HIS A 1 106 ? 0.265 -9.859 -5.799 1.00 98.25 106 HIS A N 1
ATOM 832 C CA . HIS A 1 106 ? -0.080 -9.795 -7.221 1.00 98.25 106 HIS A CA 1
ATOM 833 C C . HIS A 1 106 ? 0.554 -8.597 -7.934 1.00 98.25 106 HIS A C 1
ATOM 835 O O . HIS A 1 106 ? 1.124 -8.766 -9.008 1.00 98.25 106 HIS A O 1
ATOM 841 N N . GLU A 1 107 ? 0.518 -7.410 -7.327 1.00 97.56 107 GLU A N 1
ATOM 842 C CA . GLU A 1 107 ? 1.174 -6.216 -7.872 1.00 97.56 107 GLU A CA 1
ATOM 843 C C . GLU A 1 107 ? 2.684 -6.436 -8.063 1.00 97.56 107 GLU A C 1
ATOM 845 O O . GLU A 1 107 ? 3.238 -6.079 -9.102 1.00 97.56 107 GLU A O 1
ATOM 850 N N . LEU A 1 108 ? 3.361 -7.050 -7.085 1.00 97.81 108 LEU A N 1
ATOM 851 C CA . LEU A 1 108 ? 4.791 -7.343 -7.191 1.00 97.81 108 LEU A CA 1
ATOM 852 C C . LEU A 1 108 ? 5.086 -8.337 -8.320 1.00 97.81 108 LEU A C 1
ATOM 854 O O . LEU A 1 108 ? 6.047 -8.131 -9.058 1.00 97.81 108 LEU A O 1
ATOM 858 N N . TYR A 1 109 ? 4.259 -9.372 -8.491 1.00 98.06 109 TYR A N 1
ATOM 859 C CA . TYR A 1 109 ? 4.393 -10.302 -9.616 1.00 98.06 109 TYR A CA 1
ATOM 860 C C . TYR A 1 109 ? 4.228 -9.598 -10.966 1.00 98.06 109 TYR A C 1
ATOM 862 O O . TYR A 1 109 ? 5.069 -9.772 -11.845 1.00 98.06 109 TYR A O 1
ATOM 870 N N . GLN A 1 110 ? 3.206 -8.751 -11.108 1.00 97.69 110 GLN A N 1
ATOM 871 C CA . GLN A 1 110 ? 2.973 -7.978 -12.331 1.00 97.69 110 GLN A CA 1
ATOM 872 C C . GLN A 1 110 ? 4.140 -7.032 -12.641 1.00 97.69 110 GLN A C 1
ATOM 874 O O . GLN A 1 110 ? 4.571 -6.925 -13.787 1.00 97.69 110 GLN A O 1
ATOM 879 N N . ALA A 1 111 ? 4.701 -6.375 -11.621 1.00 97.00 111 ALA A N 1
ATOM 880 C CA . ALA A 1 111 ? 5.864 -5.508 -11.790 1.00 97.00 111 ALA A CA 1
ATOM 881 C C . ALA A 1 111 ? 7.114 -6.287 -12.241 1.00 97.00 111 ALA A C 1
ATOM 883 O O . ALA A 1 111 ? 7.884 -5.798 -13.070 1.00 97.00 111 ALA A O 1
ATOM 884 N N . MET A 1 112 ? 7.318 -7.502 -11.722 1.00 97.56 112 MET A N 1
ATOM 885 C CA . MET A 1 112 ? 8.417 -8.375 -12.148 1.00 97.56 112 MET A CA 1
ATOM 886 C C . MET A 1 112 ? 8.251 -8.828 -13.601 1.00 97.56 112 MET A C 1
ATOM 888 O O . MET A 1 112 ? 9.217 -8.771 -14.359 1.00 97.56 112 MET A O 1
ATOM 892 N N . GLU A 1 113 ? 7.046 -9.235 -13.996 1.00 97.94 113 GLU A N 1
ATOM 893 C CA . GLU A 1 113 ? 6.734 -9.646 -15.370 1.00 97.94 113 GLU A CA 1
ATOM 894 C C . GLU A 1 113 ? 6.948 -8.491 -16.360 1.00 97.94 113 GLU A C 1
ATOM 896 O O . GLU A 1 113 ? 7.691 -8.634 -17.331 1.00 97.94 113 GLU A O 1
ATOM 901 N N . ALA A 1 114 ? 6.424 -7.300 -16.051 1.00 97.31 114 ALA A N 1
ATOM 902 C CA . ALA A 1 114 ? 6.625 -6.111 -16.877 1.00 97.31 114 ALA A CA 1
ATOM 903 C C . ALA A 1 114 ? 8.114 -5.746 -17.030 1.00 97.31 114 ALA A C 1
ATOM 905 O O . ALA A 1 114 ? 8.559 -5.370 -18.116 1.00 97.31 114 ALA A O 1
ATOM 906 N N . CYS A 1 115 ? 8.905 -5.887 -15.961 1.00 96.94 115 CYS A N 1
ATOM 907 C CA . CYS A 1 115 ? 10.351 -5.670 -16.003 1.00 96.94 115 CYS A CA 1
ATOM 908 C C . CYS A 1 115 ? 11.057 -6.688 -16.918 1.00 96.94 115 CYS A C 1
ATOM 910 O O . CYS A 1 115 ? 11.931 -6.319 -17.706 1.00 96.94 115 CYS A O 1
ATOM 912 N N . GLN A 1 116 ? 10.658 -7.962 -16.862 1.00 96.88 116 GLN A N 1
ATOM 913 C CA . GLN A 1 116 ? 11.199 -9.006 -17.737 1.00 96.88 116 GLN A CA 1
ATOM 914 C C . GLN A 1 116 ? 10.867 -8.756 -19.211 1.00 96.88 116 GLN A C 1
ATOM 916 O O . GLN A 1 116 ? 11.740 -8.917 -20.067 1.00 96.88 116 GLN A O 1
ATOM 921 N N . ASP A 1 117 ? 9.647 -8.325 -19.519 1.00 97.50 117 ASP A N 1
ATOM 922 C CA . ASP A 1 117 ? 9.254 -8.011 -20.892 1.00 97.50 117 ASP A CA 1
ATOM 923 C C . ASP A 1 117 ? 9.995 -6.790 -21.437 1.00 97.50 117 ASP A C 1
ATOM 925 O O . ASP A 1 117 ? 10.522 -6.839 -22.551 1.00 97.50 117 ASP A O 1
ATOM 929 N N . GLN A 1 118 ? 10.138 -5.731 -20.636 1.00 96.88 118 GLN A N 1
ATOM 930 C CA . GLN A 1 118 ? 10.960 -4.575 -21.004 1.00 96.88 118 GLN A CA 1
ATOM 931 C C . GLN A 1 118 ? 12.410 -4.983 -21.269 1.00 96.88 118 GLN A C 1
ATOM 933 O O . GLN A 1 118 ? 13.000 -4.564 -22.266 1.00 96.88 118 GLN A O 1
ATOM 938 N N . PHE A 1 119 ? 12.979 -5.842 -20.420 1.00 97.19 119 PHE A N 1
ATOM 939 C CA . PHE A 1 119 ? 14.320 -6.373 -20.632 1.00 97.19 119 PHE A CA 1
ATOM 940 C C . PHE A 1 119 ? 14.424 -7.155 -21.945 1.00 97.19 119 PHE A C 1
ATOM 942 O O . PHE A 1 119 ? 15.363 -6.933 -22.708 1.00 97.19 119 PHE A O 1
ATOM 949 N N . ARG A 1 120 ? 13.462 -8.037 -22.243 1.00 96.94 120 ARG A N 1
ATOM 950 C CA . ARG A 1 120 ? 13.441 -8.811 -23.494 1.00 96.94 120 ARG A CA 1
ATOM 951 C C . ARG A 1 120 ? 13.384 -7.910 -24.721 1.00 96.94 120 ARG A C 1
ATOM 953 O O . ARG A 1 120 ? 14.151 -8.147 -25.649 1.00 96.94 120 ARG A O 1
ATOM 960 N N . ILE A 1 121 ? 12.527 -6.888 -24.704 1.00 96.62 121 ILE A N 1
ATOM 961 C CA . ILE A 1 121 ? 12.386 -5.917 -25.798 1.00 96.62 121 ILE A CA 1
ATOM 962 C C . ILE A 1 121 ? 13.700 -5.157 -26.012 1.00 96.62 121 ILE A C 1
ATOM 964 O O . ILE A 1 121 ? 14.213 -5.106 -27.129 1.00 96.62 121 ILE A O 1
ATOM 968 N N . MET A 1 122 ? 14.286 -4.614 -24.942 1.00 96.31 122 MET A N 1
ATOM 969 C CA . MET A 1 122 ? 15.560 -3.893 -25.036 1.00 96.31 122 MET A CA 1
ATOM 970 C C . MET A 1 122 ? 16.692 -4.807 -25.512 1.00 96.31 122 MET A C 1
ATOM 972 O O . MET A 1 122 ? 17.511 -4.421 -26.343 1.00 96.31 122 MET A O 1
ATOM 976 N N . TYR A 1 123 ? 16.748 -6.040 -25.010 1.00 96.88 123 TYR A N 1
ATOM 977 C CA . TYR A 1 123 ? 17.768 -6.998 -25.414 1.00 96.88 123 TYR A CA 1
ATOM 978 C C . TYR A 1 123 ? 17.634 -7.388 -26.889 1.00 96.88 123 TYR A C 1
ATOM 980 O O . TYR A 1 123 ? 18.648 -7.443 -27.587 1.00 96.88 123 TYR A O 1
ATOM 988 N N . SER A 1 124 ? 16.413 -7.627 -27.384 1.00 95.56 124 SER A N 1
ATOM 989 C CA . SER A 1 124 ? 16.197 -7.915 -28.805 1.00 95.56 124 SER A CA 1
ATOM 990 C C . SER A 1 124 ? 16.599 -6.734 -29.680 1.00 95.56 124 SER A C 1
ATOM 992 O O . SER A 1 124 ? 17.290 -6.942 -30.672 1.00 95.56 124 SER A O 1
ATOM 994 N N . GLU A 1 125 ? 16.274 -5.503 -29.276 1.00 94.69 125 GLU A N 1
ATOM 995 C CA . GLU A 1 125 ? 16.696 -4.297 -29.997 1.00 94.69 125 GLU A CA 1
ATOM 996 C C . GLU A 1 125 ? 18.228 -4.185 -30.066 1.00 94.69 125 GLU A C 1
ATOM 998 O O . GLU A 1 125 ? 18.789 -3.928 -31.131 1.00 94.69 125 GLU A O 1
ATOM 1003 N N . ILE A 1 126 ? 18.936 -4.464 -28.964 1.00 94.50 126 ILE A N 1
ATOM 1004 C CA . ILE A 1 126 ? 20.407 -4.486 -28.950 1.00 94.50 126 ILE A CA 1
ATOM 1005 C C . ILE A 1 126 ? 20.962 -5.532 -29.924 1.00 94.50 126 ILE A C 1
ATOM 1007 O O . ILE A 1 126 ? 21.955 -5.262 -30.601 1.00 94.50 126 ILE A O 1
ATOM 1011 N N . GLN A 1 127 ? 20.366 -6.725 -29.994 1.00 96.06 127 GLN A N 1
ATOM 1012 C CA . GLN A 1 127 ? 20.811 -7.754 -30.940 1.00 96.06 127 GLN A CA 1
ATOM 1013 C C . GLN A 1 127 ? 20.532 -7.348 -32.387 1.00 96.06 127 GLN A C 1
ATOM 1015 O O . GLN A 1 127 ? 21.407 -7.483 -33.235 1.00 96.06 127 GLN A O 1
ATOM 1020 N N . GLU A 1 128 ? 19.363 -6.780 -32.671 1.00 94.50 128 GLU A N 1
ATOM 1021 C CA . GLU A 1 128 ? 19.031 -6.290 -34.009 1.00 94.50 128 GLU A CA 1
ATOM 1022 C C . GLU A 1 128 ? 19.959 -5.158 -34.472 1.00 94.50 128 GLU A C 1
ATOM 1024 O O . GLU A 1 128 ? 20.339 -5.127 -35.643 1.00 94.50 128 GLU A O 1
ATOM 1029 N N . LEU A 1 129 ? 20.372 -4.268 -33.561 1.00 91.69 129 LEU A N 1
ATOM 1030 C CA . LEU A 1 129 ? 21.392 -3.250 -33.832 1.00 91.69 129 LEU A CA 1
ATOM 1031 C C . LEU A 1 129 ? 22.757 -3.880 -34.134 1.00 91.69 129 LEU A C 1
ATOM 1033 O O . LEU A 1 129 ? 23.412 -3.488 -35.094 1.00 91.69 129 LEU A O 1
ATOM 1037 N N . LYS A 1 130 ? 23.192 -4.864 -33.338 1.00 92.31 130 LYS A N 1
ATOM 1038 C CA . LYS A 1 130 ? 24.478 -5.554 -33.545 1.00 92.31 130 LYS A CA 1
ATOM 1039 C C . LYS A 1 130 ? 24.523 -6.341 -34.851 1.00 92.31 130 LYS A C 1
ATOM 1041 O O . LYS A 1 130 ? 25.561 -6.365 -35.504 1.00 92.31 130 LYS A O 1
ATOM 1046 N N . ASP A 1 131 ? 23.403 -6.947 -35.225 1.00 94.94 131 ASP A N 1
ATOM 1047 C CA . ASP A 1 131 ? 23.254 -7.712 -36.462 1.00 94.94 131 ASP A CA 1
ATOM 1048 C C . ASP A 1 131 ? 23.072 -6.810 -37.701 1.00 94.94 131 ASP A C 1
ATOM 1050 O O . ASP A 1 131 ? 22.896 -7.324 -38.806 1.00 94.94 131 ASP A O 1
ATOM 1054 N N . GLY A 1 132 ? 23.041 -5.480 -37.537 1.00 90.69 132 GLY A N 1
ATOM 1055 C CA . GLY A 1 132 ? 22.792 -4.520 -38.619 1.00 90.69 132 GLY A CA 1
ATOM 1056 C C . GLY A 1 132 ? 21.367 -4.575 -39.191 1.00 90.69 132 GLY A C 1
ATOM 1057 O O . GLY A 1 132 ? 21.060 -3.944 -40.201 1.00 90.69 132 GLY A O 1
ATOM 1058 N N . LYS A 1 133 ? 20.444 -5.305 -38.549 1.00 89.50 133 LYS A N 1
ATOM 1059 C CA . LYS A 1 133 ? 19.050 -5.473 -39.008 1.00 89.50 133 LYS A CA 1
ATOM 1060 C C . LYS A 1 133 ? 18.241 -4.180 -38.937 1.00 89.50 133 LYS A C 1
ATOM 1062 O O . LYS A 1 133 ? 17.183 -4.089 -39.555 1.00 89.50 133 LYS A O 1
ATOM 1067 N N . LEU A 1 134 ? 18.734 -3.187 -38.200 1.00 83.31 134 LEU A N 1
ATOM 1068 C CA . LEU A 1 134 ? 18.136 -1.858 -38.079 1.00 83.31 134 LEU A CA 1
ATOM 1069 C C . LEU A 1 134 ? 18.896 -0.781 -38.869 1.00 83.31 134 LEU A C 1
A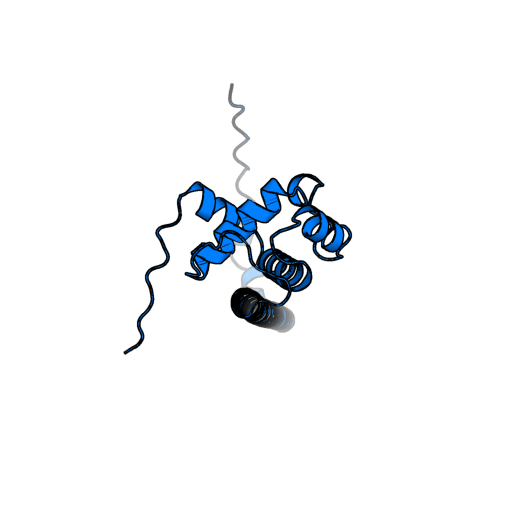TOM 1071 O O . LEU A 1 134 ? 18.487 0.381 -38.839 1.00 83.31 134 LEU A O 1
ATOM 1075 N N . ASP A 1 135 ? 19.933 -1.141 -39.634 1.00 85.44 135 ASP A N 1
ATOM 1076 C CA . ASP A 1 135 ? 20.753 -0.182 -40.394 1.00 85.44 135 ASP A CA 1
ATOM 1077 C C . ASP A 1 135 ? 19.954 0.549 -41.481 1.00 85.44 135 ASP A C 1
ATOM 1079 O O . ASP A 1 135 ? 20.260 1.689 -41.831 1.00 85.44 135 ASP A O 1
ATOM 1083 N N . TRP A 1 136 ? 18.855 -0.043 -41.960 1.00 82.44 136 TRP A N 1
ATOM 1084 C CA . TRP A 1 136 ? 17.912 0.612 -42.875 1.00 82.44 136 TRP A CA 1
ATOM 1085 C C . TRP A 1 136 ? 17.296 1.897 -42.293 1.00 82.44 136 TRP A C 1
ATOM 1087 O O . TRP A 1 136 ? 16.874 2.777 -43.047 1.00 82.44 136 TRP A O 1
ATOM 1097 N N . ARG A 1 137 ? 17.259 2.047 -40.958 1.00 77.19 137 ARG A N 1
ATOM 1098 C CA . ARG A 1 137 ? 16.832 3.289 -40.290 1.00 77.19 137 ARG A CA 1
ATOM 1099 C C . ARG A 1 137 ? 17.868 4.410 -40.427 1.00 77.19 137 ARG A C 1
ATOM 1101 O O . ARG A 1 137 ? 17.521 5.576 -40.263 1.00 77.19 137 ARG A O 1
ATOM 1108 N N . LEU A 1 138 ? 19.133 4.095 -40.723 1.00 75.25 138 LEU A N 1
ATOM 1109 C CA . LEU A 1 138 ? 20.180 5.092 -40.984 1.00 75.25 138 LEU A CA 1
ATOM 1110 C C . LEU A 1 138 ? 20.014 5.743 -42.362 1.00 75.25 138 LEU A C 1
ATOM 1112 O O . LEU A 1 138 ? 20.350 6.910 -42.530 1.00 75.25 138 LEU A O 1
ATOM 1116 N N . THR A 1 139 ? 19.488 4.994 -43.331 1.00 75.19 139 THR A N 1
ATOM 1117 C CA . THR A 1 139 ? 19.290 5.439 -44.717 1.00 75.19 139 THR A CA 1
ATOM 1118 C C . THR A 1 139 ? 17.876 5.955 -44.983 1.00 75.19 139 THR A C 1
ATOM 1120 O O . THR A 1 139 ? 17.560 6.338 -46.109 1.00 75.19 139 THR A O 1
ATOM 1123 N N . HIS A 1 140 ? 17.020 5.994 -43.955 1.00 73.19 140 HIS A N 1
ATOM 1124 C CA . HIS A 1 140 ? 15.665 6.516 -44.074 1.00 73.19 140 HIS A CA 1
ATOM 1125 C C . HIS A 1 140 ? 15.664 8.026 -44.373 1.00 73.19 140 HIS A C 1
ATOM 1127 O O . HIS A 1 140 ? 16.295 8.793 -43.638 1.00 73.19 140 HIS A O 1
ATOM 1133 N N . PRO A 1 141 ? 14.922 8.478 -45.405 1.00 69.19 141 PRO A N 1
ATOM 1134 C CA . PRO A 1 141 ? 14.937 9.869 -45.862 1.00 69.19 141 PRO A CA 1
ATOM 1135 C C . PRO A 1 141 ? 14.472 10.869 -44.795 1.00 69.19 141 PRO A C 1
ATOM 1137 O O . PRO A 1 141 ? 14.918 12.012 -44.803 1.00 69.19 141 PRO A O 1
ATOM 1140 N N . GLU A 1 142 ? 13.655 10.447 -43.826 1.00 66.00 142 GLU A N 1
ATOM 1141 C CA . GLU A 1 142 ? 13.214 11.316 -42.727 1.00 66.00 142 GLU A CA 1
ATOM 1142 C C . GLU A 1 142 ? 14.333 11.714 -41.756 1.00 66.00 142 GLU A C 1
ATOM 1144 O O . GLU A 1 142 ? 14.248 12.761 -41.122 1.00 66.00 142 GLU A O 1
ATOM 1149 N N . ARG A 1 143 ? 15.421 10.938 -41.670 1.00 63.41 143 ARG A N 1
ATOM 1150 C CA . ARG A 1 143 ? 16.585 11.292 -40.843 1.00 63.41 143 ARG A CA 1
ATOM 1151 C C . ARG A 1 143 ? 17.506 12.312 -41.519 1.00 63.41 143 ARG A C 1
ATOM 1153 O O . ARG A 1 143 ? 18.297 12.966 -40.846 1.00 63.41 143 ARG A O 1
ATOM 1160 N N . ALA A 1 144 ? 17.408 12.431 -42.844 1.00 58.94 144 ALA A N 1
ATOM 1161 C CA . ALA A 1 144 ? 18.128 13.419 -43.642 1.00 58.94 144 ALA A CA 1
ATOM 1162 C C . ALA A 1 144 ? 17.415 14.782 -43.674 1.00 58.94 144 ALA A C 1
ATOM 1164 O O . ALA A 1 144 ? 17.988 15.765 -44.148 1.00 58.94 144 ALA A O 1
ATOM 1165 N N . LEU A 1 145 ? 16.176 14.855 -43.173 1.00 62.38 145 LEU A N 1
ATOM 1166 C CA . LEU A 1 145 ? 15.470 16.116 -43.020 1.00 62.38 145 LEU A CA 1
ATOM 1167 C C . LEU A 1 145 ? 16.062 16.878 -41.825 1.00 62.38 145 LEU A C 1
ATOM 1169 O O . LEU A 1 145 ? 16.215 16.303 -40.744 1.00 62.38 145 LEU A O 1
ATOM 1173 N N . PRO A 1 146 ? 16.399 18.170 -41.985 1.00 65.19 146 PRO A N 1
ATOM 1174 C CA . PRO A 1 146 ? 16.794 18.990 -40.851 1.00 65.19 146 PRO A CA 1
ATOM 1175 C C . PRO A 1 146 ? 15.663 18.987 -39.809 1.00 65.19 146 PRO A C 1
ATOM 1177 O O . PRO A 1 146 ? 14.488 18.973 -40.197 1.00 65.19 146 PRO A O 1
ATOM 1180 N N . PRO A 1 147 ? 15.981 19.005 -38.499 1.00 64.94 147 PRO A N 1
ATOM 1181 C CA . PRO A 1 147 ? 14.956 19.131 -37.473 1.00 64.94 147 PRO A CA 1
ATOM 1182 C C . PRO A 1 147 ? 14.092 20.347 -37.808 1.00 64.94 147 PRO A C 1
ATOM 1184 O O . PRO A 1 147 ? 14.622 21.431 -38.069 1.00 64.94 147 PRO A O 1
ATOM 1187 N N . SER A 1 148 ? 12.768 20.153 -37.857 1.00 64.56 148 SER A N 1
ATOM 1188 C CA . SER A 1 148 ? 11.833 21.253 -38.102 1.00 64.56 148 SER A CA 1
ATOM 1189 C C . SER A 1 148 ? 12.174 22.402 -37.155 1.00 64.56 148 SER A C 1
ATOM 1191 O O . SER A 1 148 ? 12.410 22.135 -35.971 1.00 64.56 148 SER A O 1
ATOM 1193 N N . PRO A 1 149 ? 12.233 23.658 -37.639 1.00 61.62 149 PRO A N 1
ATOM 1194 C CA . PRO A 1 149 ? 12.533 24.784 -36.775 1.00 61.62 149 PRO A CA 1
ATOM 1195 C C . PRO A 1 149 ? 11.541 24.751 -35.619 1.00 61.62 149 PRO A C 1
ATOM 1197 O O . PRO A 1 149 ? 10.327 24.780 -35.833 1.00 61.62 149 PRO A O 1
ATOM 1200 N N . VAL A 1 150 ? 12.075 24.617 -34.402 1.00 60.59 150 VAL A N 1
ATOM 1201 C CA . VAL A 1 150 ? 11.310 24.698 -33.160 1.00 60.59 150 VAL A CA 1
ATOM 1202 C C . VAL A 1 150 ? 10.489 25.973 -33.268 1.00 60.59 150 VAL A C 1
ATOM 1204 O O . VAL A 1 150 ? 11.051 27.068 -33.309 1.00 60.59 150 VAL A O 1
ATOM 1207 N N . ARG A 1 151 ? 9.167 25.830 -33.415 1.00 53.91 151 ARG A N 1
ATOM 1208 C CA . ARG A 1 151 ? 8.248 26.964 -33.476 1.00 53.91 151 ARG A CA 1
ATOM 1209 C C . ARG A 1 151 ? 8.453 27.705 -32.165 1.00 53.91 151 ARG A C 1
ATOM 1211 O O . ARG A 1 151 ? 8.122 27.166 -31.111 1.00 53.91 151 ARG A O 1
ATOM 1218 N N . GLY A 1 152 ? 9.122 28.858 -32.247 1.00 48.72 152 GLY A N 1
ATOM 1219 C CA . GLY A 1 152 ? 9.523 29.642 -31.090 1.00 48.72 152 GLY A CA 1
ATOM 1220 C C . GLY A 1 152 ? 8.355 29.754 -30.127 1.00 48.72 152 GLY A C 1
ATOM 1221 O O . GLY A 1 152 ? 7.223 29.985 -30.558 1.00 48.72 152 GLY A O 1
ATOM 1222 N N . GLN A 1 153 ? 8.643 29.516 -28.848 1.00 50.75 153 GLN A N 1
ATOM 1223 C CA . GLN A 1 153 ? 7.721 29.756 -27.750 1.00 50.75 153 GLN A CA 1
ATOM 1224 C C . GLN A 1 153 ? 7.020 31.092 -28.005 1.00 50.75 153 GLN A C 1
ATOM 1226 O O . GLN A 1 153 ? 7.655 32.147 -27.990 1.00 50.75 153 GLN A O 1
ATOM 1231 N N . GLN A 1 154 ? 5.722 31.039 -28.308 1.00 46.06 154 GLN A N 1
ATOM 1232 C CA . GLN A 1 154 ? 4.881 32.219 -28.236 1.00 46.06 154 GLN A CA 1
ATOM 1233 C C . GLN A 1 154 ? 4.948 32.678 -26.783 1.00 46.06 154 GLN A C 1
ATOM 1235 O O . GLN A 1 154 ? 4.446 31.997 -25.890 1.00 46.06 154 GLN A O 1
ATOM 1240 N N . ALA A 1 155 ? 5.623 33.802 -26.554 1.00 51.31 155 ALA A N 1
ATOM 1241 C CA . ALA A 1 155 ? 5.454 34.570 -25.338 1.00 51.31 155 ALA A CA 1
ATOM 1242 C C . ALA A 1 155 ? 3.964 34.926 -25.249 1.00 51.31 155 ALA A C 1
ATOM 1244 O O . ALA A 1 155 ? 3.445 35.661 -26.092 1.00 51.31 155 ALA A O 1
ATOM 1245 N N . LEU A 1 156 ? 3.271 34.319 -24.290 1.00 46.50 156 LEU A N 1
ATOM 1246 C CA . LEU A 1 156 ? 1.920 34.718 -23.923 1.00 46.50 156 LEU A CA 1
ATOM 1247 C C . LEU A 1 156 ? 2.024 35.981 -23.049 1.00 46.50 156 LEU A C 1
ATOM 1249 O O . LEU A 1 156 ? 2.884 36.001 -22.163 1.00 46.50 156 LEU A O 1
ATOM 1253 N N . PRO A 1 157 ? 1.218 37.024 -23.317 1.00 57.22 157 PRO A N 1
ATOM 1254 C CA . PRO A 1 157 ? 1.057 38.156 -22.409 1.00 57.22 157 PRO A CA 1
ATOM 1255 C C . PRO A 1 157 ? 0.357 37.753 -21.105 1.00 57.22 157 PRO A C 1
ATOM 1257 O O . PRO A 1 157 ? -0.446 36.790 -21.131 1.00 57.22 157 PRO A O 1
#

Secondary structure (DSSP, 8-state):
----PPPP---HHHHHHHHHS-HHHHHHHHHHHHHH-SS-HHHHHHHHTT-GGGTT--GGGGSHHHHHHHHHHHHHHHTPPPPS---TT-HHHHHHHHHHHHHHHHHHHHHHHHHHHHHHHHHHHHHHHHTTTTGGGTS-GGGSSPPPP--------

Organism: Rhodotorula graminis (strain WP1) (NCBI:txid578459)

Radius of gyration: 24.75 Å; chains: 1; bounding box: 48×57×66 Å

pLDDT: mean 87.76, std 16.14, range [33.31, 98.44]